Protein AF-A0A7S1PUH5-F1 (afdb_monomer_lite)

Secondary structure (DSSP, 8-state):
-HHHHHHHHH---TTS----TT--GGG-SSHHHHHHHTTSSTTSPPP--HHHHHHHHHHHHHTTSS--SSHHHHHHHHHHHHHHHHHHHHT-SEEE-TTS---HHHHHHHHHHHHHHHHTT----SEEE-TTS---HHHHHHHHHHHTTS--EEE-

Organism: Alexandrium catenella (NCBI:txid2925)

Sequence (156 aa):
CAYELRTACLVKAMFCFWSLKGYERSKHSTWAAAVQDAKHGVMRSVPITPDAFETSMREGVAAGTVTFTKAADLDFVIGQYRTAFASAFSENDAIMYQTLKWPDSRFEELAAVLRYAREKGILKCTIMHLWGNDSTDKGKTAVEEAVKGTSINLRF

Radius of gyration: 16.52 Å; chains: 1; bounding box: 37×36×47 Å

Foldseek 3Di:
DVLCQQLQQLADDLQPQFDCVPPDPVVDPDPSVSSLVSLEPPRNAHHAALVVVLVVLVVCVVVVVDDDPDPVVSVVSSVVSNVSNLCSQAVEQEGEQESNQDELVRLLNNLVSLLVCVVVVSRDHQEYEHYNYHYDVNSVVSNCVSQPPHNYDYHD

Structure (mmCIF, N/CA/C/O backbone):
data_AF-A0A7S1PUH5-F1
#
_entry.id   AF-A0A7S1PUH5-F1
#
loop_
_atom_site.group_PDB
_atom_site.id
_atom_site.type_symbol
_atom_site.label_atom_id
_atom_site.label_alt_id
_atom_site.label_comp_id
_atom_site.label_asym_id
_atom_site.label_entity_id
_atom_site.label_seq_id
_atom_site.pdbx_PDB_ins_code
_atom_site.Cartn_x
_atom_site.Cartn_y
_atom_site.Cartn_z
_atom_site.occupancy
_atom_site.B_iso_or_equiv
_atom_site.auth_seq_id
_atom_site.auth_comp_id
_atom_site.auth_asym_id
_atom_site.auth_atom_id
_atom_site.pdbx_PDB_model_num
ATOM 1 N N . CYS A 1 1 ? -13.584 10.732 1.033 1.00 74.00 1 CYS A N 1
ATOM 2 C CA . CYS A 1 1 ? -13.013 11.029 2.370 1.00 74.00 1 CYS A CA 1
ATOM 3 C C . CYS A 1 1 ? -11.681 10.283 2.553 1.00 74.00 1 CYS A C 1
ATOM 5 O O . CYS A 1 1 ? -11.313 9.497 1.683 1.00 74.00 1 CYS A O 1
ATOM 7 N N . ALA A 1 2 ? -10.936 10.529 3.641 1.00 81.69 2 ALA A N 1
ATOM 8 C CA . ALA A 1 2 ? -9.631 9.893 3.879 1.00 81.69 2 ALA A CA 1
ATOM 9 C C . ALA A 1 2 ? -9.710 8.354 3.885 1.00 81.69 2 ALA A C 1
ATOM 11 O O . ALA A 1 2 ? -8.897 7.702 3.236 1.00 81.69 2 ALA A O 1
ATOM 12 N N . TYR A 1 3 ? -10.734 7.782 4.526 1.00 85.12 3 TYR A N 1
ATOM 13 C CA . TYR A 1 3 ? -10.981 6.338 4.516 1.00 85.12 3 TYR A CA 1
ATOM 14 C C . TYR A 1 3 ? -11.139 5.781 3.094 1.00 85.12 3 TYR A C 1
ATOM 16 O O . TYR A 1 3 ? -10.419 4.861 2.720 1.00 85.12 3 TYR A O 1
ATOM 24 N N . GLU A 1 4 ? -12.016 6.365 2.272 1.00 82.31 4 GLU A N 1
ATOM 25 C CA . GLU A 1 4 ? -12.257 5.893 0.899 1.00 82.31 4 GLU A CA 1
ATOM 26 C C . GLU A 1 4 ? -10.986 5.914 0.050 1.00 82.31 4 GLU A C 1
ATOM 28 O O . GLU A 1 4 ? -10.738 4.970 -0.697 1.00 82.31 4 GLU A O 1
ATOM 33 N N . LEU A 1 5 ? -10.161 6.959 0.187 1.00 82.12 5 LEU A N 1
ATOM 34 C CA . LEU A 1 5 ? -8.883 7.052 -0.518 1.00 82.12 5 LEU A CA 1
ATOM 35 C C . LEU A 1 5 ? -7.918 5.948 -0.074 1.00 82.12 5 LEU A C 1
ATOM 37 O O . LEU A 1 5 ? -7.272 5.330 -0.916 1.00 82.12 5 LEU A O 1
ATOM 41 N N . ARG A 1 6 ? -7.834 5.662 1.231 1.00 87.56 6 ARG A N 1
ATOM 42 C CA . ARG A 1 6 ? -6.935 4.629 1.766 1.00 87.56 6 ARG A CA 1
ATOM 43 C C . ARG A 1 6 ? -7.402 3.227 1.403 1.00 87.56 6 ARG A C 1
ATOM 45 O O . ARG A 1 6 ? -6.617 2.455 0.861 1.00 87.56 6 ARG A O 1
ATOM 52 N N . THR A 1 7 ? -8.679 2.918 1.598 1.00 85.25 7 THR A N 1
ATOM 53 C CA . THR A 1 7 ? -9.261 1.624 1.213 1.00 85.25 7 THR A CA 1
ATOM 54 C C . THR A 1 7 ? -9.184 1.414 -0.298 1.00 85.25 7 THR A C 1
ATOM 56 O O . THR A 1 7 ? -8.932 0.303 -0.761 1.00 85.25 7 THR A O 1
ATOM 59 N N . ALA A 1 8 ? -9.302 2.485 -1.094 1.00 80.75 8 ALA A N 1
ATOM 60 C CA . ALA A 1 8 ? -9.127 2.405 -2.538 1.00 80.75 8 ALA A CA 1
ATOM 61 C C . ALA A 1 8 ? -7.725 1.959 -2.973 1.00 80.75 8 ALA A C 1
ATOM 63 O O . ALA A 1 8 ? -7.582 1.466 -4.092 1.00 80.75 8 ALA A O 1
ATOM 64 N N . CYS A 1 9 ? -6.713 2.117 -2.121 1.00 84.12 9 CYS A N 1
ATOM 65 C CA . CYS A 1 9 ? -5.346 1.733 -2.437 1.00 84.12 9 CYS A CA 1
ATOM 66 C C . CYS A 1 9 ? -5.065 0.243 -2.180 1.00 84.12 9 CYS A C 1
ATOM 68 O O . CYS A 1 9 ? -4.116 -0.258 -2.765 1.00 84.12 9 CYS A O 1
ATOM 70 N N . LEU A 1 10 ? -5.876 -0.469 -1.380 1.00 85.25 10 LEU A N 1
ATOM 71 C CA . LEU A 1 10 ? -5.576 -1.831 -0.899 1.00 85.25 10 LEU A CA 1
ATOM 72 C C . LEU A 1 10 ? -5.608 -2.920 -1.981 1.00 85.25 10 LEU A C 1
ATOM 74 O O . LEU A 1 10 ? -4.662 -3.689 -2.098 1.00 85.25 10 LEU A O 1
ATOM 78 N N . VAL A 1 11 ? -6.677 -2.998 -2.777 1.00 65.81 11 VAL A N 1
ATOM 79 C CA . VAL A 1 11 ? -6.793 -3.948 -3.900 1.00 65.81 11 VAL A CA 1
ATOM 80 C C . VAL A 1 11 ? -7.674 -3.337 -4.962 1.00 65.81 11 VAL A C 1
ATOM 82 O O . VAL A 1 11 ? -8.853 -3.091 -4.713 1.00 65.81 11 VAL A O 1
ATOM 85 N N . LYS A 1 12 ? -7.128 -3.120 -6.162 1.00 66.69 12 LYS A N 1
ATOM 86 C CA . LYS A 1 12 ? -7.920 -2.714 -7.326 1.00 66.69 12 LYS A CA 1
ATOM 87 C C . LYS A 1 12 ? -7.351 -3.297 -8.606 1.00 66.69 12 LYS A C 1
ATOM 89 O O . LYS A 1 12 ? -6.226 -2.979 -8.990 1.00 66.69 12 LYS A O 1
ATOM 94 N N . ALA A 1 13 ? -8.180 -4.094 -9.278 1.00 63.34 13 ALA A N 1
ATOM 95 C CA . ALA A 1 13 ? -8.010 -4.467 -10.673 1.00 63.34 13 ALA A CA 1
ATOM 96 C C . ALA A 1 13 ? -7.823 -3.221 -11.558 1.00 63.34 13 ALA A C 1
ATOM 98 O O . ALA A 1 13 ? -8.154 -2.096 -11.170 1.00 63.34 13 ALA A O 1
ATOM 99 N N . MET A 1 14 ? -7.332 -3.430 -12.780 1.00 57.91 14 MET A N 1
ATOM 100 C CA . MET A 1 14 ? -6.951 -2.368 -13.719 1.00 57.91 14 MET A CA 1
ATOM 101 C C . MET A 1 14 ? -8.059 -1.350 -14.070 1.00 57.91 14 MET A C 1
ATOM 103 O O . MET A 1 14 ? -7.753 -0.346 -14.705 1.00 57.91 14 MET A O 1
ATOM 107 N N . PHE A 1 15 ? -9.316 -1.569 -13.670 1.00 60.62 15 PHE A N 1
ATOM 108 C CA . PHE A 1 15 ? -10.465 -0.705 -13.965 1.00 60.62 15 PHE A CA 1
ATOM 109 C C . PHE A 1 15 ? -11.146 -0.127 -12.719 1.00 60.62 15 PHE A C 1
ATOM 111 O O . PHE A 1 15 ? -12.298 0.288 -12.802 1.00 60.62 15 PHE A O 1
ATOM 118 N N . CYS A 1 16 ? -10.486 -0.081 -11.560 1.00 58.22 16 CYS A N 1
ATOM 119 C CA . CYS A 1 16 ? -11.121 0.408 -1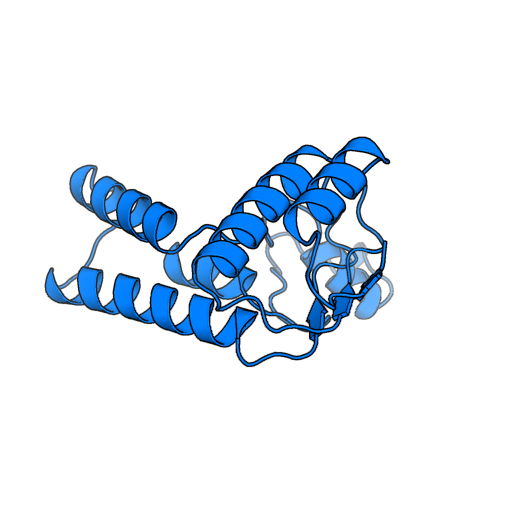0.334 1.00 58.22 16 CYS A CA 1
ATOM 120 C C . CYS A 1 16 ? -10.455 1.690 -9.804 1.00 58.22 16 CYS A C 1
ATOM 122 O O . CYS A 1 16 ? -9.237 1.754 -9.672 1.00 58.22 16 CYS A O 1
ATOM 124 N N . PHE A 1 17 ? -11.299 2.668 -9.437 1.00 60.41 17 PHE A N 1
ATOM 125 C CA . PHE A 1 17 ? -10.975 4.005 -8.900 1.00 60.41 17 PHE A CA 1
ATOM 126 C C . PHE A 1 17 ? -10.156 4.903 -9.817 1.00 60.41 17 PHE A C 1
ATOM 128 O O . PHE A 1 17 ? -8.931 4.857 -9.856 1.00 60.41 17 PHE A O 1
ATOM 135 N N . TRP A 1 18 ? -10.878 5.720 -10.566 1.00 64.19 18 TRP A N 1
ATOM 136 C CA . TRP A 1 18 ? -10.329 6.688 -11.492 1.00 64.19 18 TRP A CA 1
ATOM 137 C C . TRP A 1 18 ? -10.991 7.991 -11.103 1.00 64.19 18 TRP A C 1
ATOM 139 O O . TRP A 1 18 ? -12.211 8.061 -10.923 1.00 64.19 18 TRP A O 1
ATOM 149 N N . SER A 1 19 ? -10.172 9.005 -10.870 1.00 65.62 19 SER A N 1
ATOM 150 C CA . SER A 1 19 ? -10.715 10.319 -10.602 1.00 65.62 19 SER A CA 1
ATOM 151 C C . SER A 1 19 ? -10.965 11.006 -11.925 1.00 65.62 19 SER A C 1
ATOM 153 O O . SER A 1 19 ? -10.043 11.202 -12.705 1.00 65.62 19 SER A O 1
ATOM 155 N N . LEU A 1 20 ? -12.204 11.428 -12.154 1.00 69.06 20 LEU A N 1
ATOM 156 C CA . LEU A 1 20 ? -12.506 12.346 -13.250 1.00 69.06 20 LEU A CA 1
ATOM 157 C C . LEU A 1 20 ? -12.117 13.793 -12.905 1.00 69.06 20 LEU A C 1
ATOM 159 O O . LEU A 1 20 ? -12.386 14.710 -13.677 1.00 69.06 20 LEU A O 1
ATOM 163 N N . LYS A 1 21 ? -11.503 14.032 -11.737 1.00 68.25 21 LYS A N 1
ATOM 164 C CA . LYS A 1 21 ? -11.022 15.357 -11.356 1.00 68.25 21 LYS A CA 1
ATOM 165 C C . LYS A 1 21 ? -9.886 15.754 -12.299 1.00 68.25 21 LYS A C 1
ATOM 167 O O . LYS A 1 21 ? -8.819 15.157 -12.260 1.00 68.25 21 LYS A O 1
ATOM 172 N N . GLY A 1 22 ? -10.132 16.770 -13.123 1.00 63.91 22 GLY A N 1
ATOM 173 C CA . GLY A 1 22 ? -9.196 17.201 -14.166 1.00 63.91 22 GLY A CA 1
ATOM 174 C C . GLY A 1 22 ? -9.304 16.415 -15.477 1.00 63.91 22 GLY A C 1
ATOM 175 O O . GLY A 1 22 ? -8.479 16.623 -16.360 1.00 63.91 22 GLY A O 1
ATOM 176 N N . TYR A 1 23 ? -10.309 15.541 -15.628 1.00 73.81 23 TYR A N 1
ATOM 177 C CA . TYR A 1 23 ? -10.565 14.863 -16.897 1.00 73.81 23 TYR A CA 1
ATOM 178 C C . TYR A 1 23 ? -11.027 15.862 -17.961 1.00 73.81 23 TYR A C 1
ATOM 180 O O . TYR A 1 23 ? -12.037 16.548 -17.797 1.00 73.81 23 TYR A O 1
ATOM 188 N N . GLU A 1 24 ? -10.322 15.881 -19.090 1.00 77.88 24 GLU A N 1
ATOM 189 C CA . GLU A 1 24 ? -10.678 16.665 -20.267 1.00 77.88 24 GLU A CA 1
ATOM 190 C C . GLU A 1 24 ? -10.844 15.729 -21.462 1.00 77.88 24 GLU A C 1
ATOM 192 O O . GLU A 1 24 ? -9.885 15.127 -21.943 1.00 77.88 24 GLU A O 1
ATOM 197 N N . ARG A 1 25 ? -12.070 15.626 -21.987 1.00 77.88 25 ARG A N 1
ATOM 198 C CA . ARG A 1 25 ? -12.372 14.753 -23.134 1.00 77.88 25 ARG A CA 1
ATOM 199 C C . ARG A 1 25 ? -11.480 15.042 -24.346 1.00 77.88 25 ARG A C 1
ATOM 201 O O . ARG A 1 25 ? -11.128 14.120 -25.068 1.00 77.88 25 ARG A O 1
ATOM 208 N N . SER A 1 26 ? -11.110 16.303 -24.565 1.00 84.88 26 SER A N 1
ATOM 209 C CA . SER A 1 26 ? -10.240 16.727 -25.669 1.00 84.88 26 SER A CA 1
ATOM 210 C C . SER A 1 26 ? -8.815 16.171 -25.582 1.00 84.88 26 SER A C 1
ATOM 212 O O . SER A 1 26 ? -8.150 16.096 -26.612 1.00 84.88 26 SER A O 1
ATOM 214 N N . LYS A 1 27 ? -8.347 15.752 -24.396 1.00 81.94 27 LYS A N 1
ATOM 215 C CA . LYS A 1 27 ? -7.008 15.174 -24.195 1.00 81.94 27 LYS A CA 1
ATOM 216 C C . LYS A 1 27 ? -6.920 13.690 -24.558 1.00 81.94 27 LYS A C 1
ATOM 218 O O . LYS A 1 27 ? -5.816 13.159 -24.665 1.00 81.94 27 LYS A O 1
ATOM 223 N N . HIS A 1 28 ? -8.050 13.008 -24.761 1.00 83.06 28 HIS A N 1
ATOM 224 C CA . HIS A 1 28 ? -8.065 11.558 -24.948 1.00 83.06 28 HIS A CA 1
ATOM 225 C C . HIS A 1 28 ? -8.922 11.147 -26.146 1.00 83.06 28 HIS A C 1
ATOM 227 O O . HIS A 1 28 ? -10.128 11.374 -26.188 1.00 83.06 28 HIS A O 1
ATOM 233 N N . SER A 1 29 ? -8.303 10.461 -27.108 1.00 83.19 29 SER A N 1
ATOM 234 C CA . SER A 1 29 ? -8.989 9.882 -28.270 1.00 83.19 29 SER A CA 1
ATOM 235 C C . SER A 1 29 ? -9.711 8.568 -27.955 1.00 83.19 29 SER A C 1
ATOM 237 O O . SER A 1 29 ? -10.527 8.106 -28.749 1.00 83.19 29 SER A O 1
ATOM 239 N N . THR A 1 30 ? -9.432 7.957 -26.798 1.00 83.31 30 THR A N 1
ATOM 240 C CA . THR A 1 30 ? -10.058 6.706 -26.357 1.00 83.31 30 THR A CA 1
ATOM 241 C C . THR A 1 30 ? -10.358 6.719 -24.863 1.00 83.31 30 THR A C 1
ATOM 243 O O . THR A 1 30 ? -9.668 7.358 -24.067 1.00 83.31 30 THR A O 1
ATOM 246 N N . TRP A 1 31 ? -11.361 5.933 -24.468 1.00 76.94 31 TRP A N 1
ATOM 247 C CA . TRP A 1 31 ? -11.681 5.695 -23.061 1.00 76.94 31 TRP A CA 1
ATOM 248 C C . TRP A 1 31 ? -10.529 5.033 -22.301 1.00 76.94 31 TRP A C 1
ATOM 250 O O . TRP A 1 31 ? -10.269 5.380 -21.156 1.00 76.94 31 TRP A O 1
ATOM 260 N N . ALA A 1 32 ? -9.785 4.131 -22.946 1.00 77.69 32 ALA A N 1
ATOM 261 C CA . ALA A 1 32 ? -8.626 3.487 -22.335 1.00 77.69 32 ALA A CA 1
ATOM 262 C C . ALA A 1 32 ? -7.536 4.503 -21.953 1.00 77.69 32 ALA A C 1
ATOM 264 O O . ALA A 1 32 ? -6.995 4.423 -20.854 1.00 77.69 32 ALA A O 1
ATOM 265 N N . ALA A 1 33 ? -7.253 5.486 -22.815 1.00 78.00 33 ALA A N 1
ATOM 266 C CA . ALA A 1 33 ? -6.302 6.553 -22.506 1.00 78.00 33 ALA A CA 1
ATOM 267 C C . ALA A 1 33 ? -6.784 7.432 -21.338 1.00 78.00 33 ALA A C 1
ATOM 269 O O . ALA A 1 33 ? -6.000 7.733 -20.442 1.00 78.00 33 ALA A O 1
ATOM 270 N N . ALA A 1 34 ? -8.080 7.760 -21.301 1.00 77.69 34 ALA A N 1
ATOM 271 C CA . ALA A 1 34 ? -8.695 8.497 -20.195 1.00 77.69 34 ALA A CA 1
ATOM 272 C C . ALA A 1 34 ? -8.594 7.747 -18.856 1.00 77.69 34 ALA A C 1
ATOM 274 O O . ALA A 1 34 ? -8.249 8.330 -17.832 1.00 77.69 34 ALA A O 1
ATOM 275 N N . VAL A 1 35 ? -8.857 6.436 -18.869 1.00 75.94 35 VAL A N 1
ATOM 276 C CA . VAL A 1 35 ? -8.728 5.555 -17.698 1.00 75.94 35 VAL A CA 1
ATOM 277 C C . VAL A 1 35 ? -7.289 5.521 -17.191 1.00 75.94 35 VAL A C 1
ATOM 279 O O . VAL A 1 35 ? -7.080 5.478 -15.983 1.00 75.94 35 VAL A O 1
ATOM 282 N N . GLN A 1 36 ? -6.301 5.482 -18.088 1.00 74.06 36 GLN A N 1
ATOM 283 C CA . GLN A 1 36 ? -4.892 5.466 -17.692 1.00 74.06 36 GLN A CA 1
ATOM 284 C C . GLN A 1 36 ? -4.473 6.797 -17.073 1.00 74.06 36 GLN A C 1
ATOM 286 O O . GLN A 1 36 ? -3.879 6.803 -16.000 1.00 74.06 36 GLN A O 1
ATOM 291 N N . ASP A 1 37 ? -4.863 7.916 -17.678 1.00 75.06 37 ASP A N 1
ATOM 292 C CA . ASP A 1 37 ? -4.516 9.230 -17.142 1.00 75.06 37 ASP A CA 1
ATOM 293 C C . ASP A 1 37 ? -5.176 9.501 -15.783 1.00 75.06 37 ASP A C 1
ATOM 295 O O . ASP A 1 37 ? -4.526 9.955 -14.845 1.00 75.06 37 ASP A O 1
ATOM 299 N N . ALA A 1 38 ? -6.428 9.067 -15.611 1.00 72.00 38 ALA A N 1
ATOM 300 C CA . ALA A 1 38 ? -7.156 9.149 -14.343 1.00 72.00 38 ALA A CA 1
ATOM 301 C C . ALA A 1 38 ? -6.564 8.287 -13.201 1.00 72.00 38 ALA A C 1
ATOM 303 O O . ALA A 1 38 ? -7.060 8.355 -12.067 1.00 72.00 38 ALA A O 1
ATOM 304 N N . LYS A 1 39 ? -5.536 7.468 -13.483 1.00 68.44 39 LYS A N 1
ATOM 305 C CA . LYS A 1 39 ? -4.755 6.705 -12.491 1.00 68.44 39 LYS A CA 1
ATOM 306 C C . LYS A 1 39 ? -3.415 7.349 -12.158 1.00 68.44 39 LYS A C 1
ATOM 308 O O . LYS A 1 39 ? -2.852 7.019 -11.114 1.00 68.44 39 LYS A O 1
ATOM 313 N N . HIS A 1 40 ? -2.881 8.194 -13.037 1.00 66.12 40 HIS A N 1
ATOM 314 C CA . HIS A 1 40 ? -1.555 8.768 -12.862 1.00 66.12 40 HIS A CA 1
ATOM 315 C C . HIS A 1 40 ? -1.545 9.781 -11.699 1.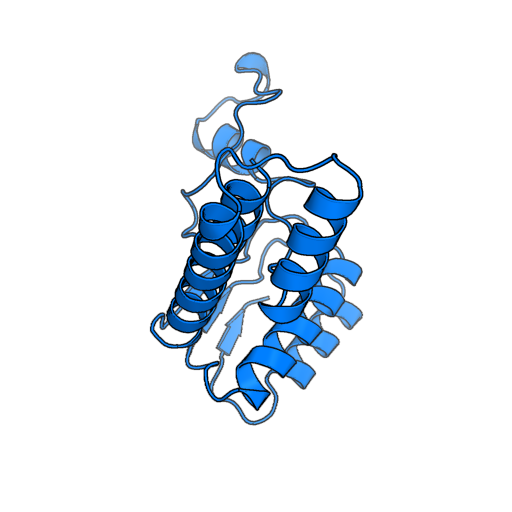00 66.12 40 HIS A C 1
ATOM 317 O O . HIS A 1 40 ? -2.468 10.5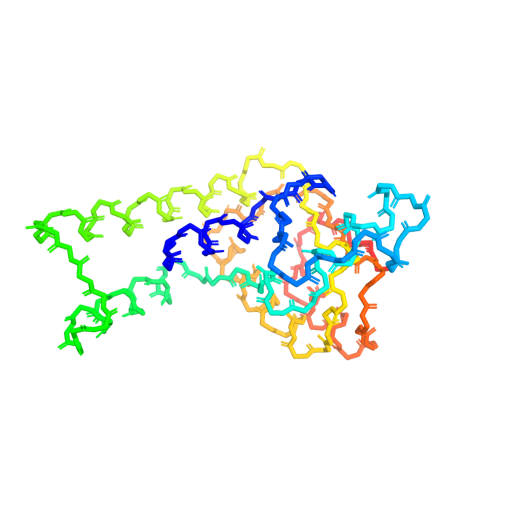77 -11.524 1.00 66.12 40 HIS A O 1
ATOM 323 N N . GLY A 1 41 ? -0.482 9.758 -10.887 1.00 55.44 41 GLY A N 1
ATOM 324 C CA . GLY A 1 41 ? -0.252 10.724 -9.807 1.00 55.44 41 GLY A CA 1
ATOM 325 C C . GLY A 1 41 ? -0.776 10.315 -8.422 1.00 55.44 41 GLY A C 1
ATOM 326 O O . GLY A 1 41 ? -0.936 9.141 -8.103 1.00 55.44 41 GLY A O 1
ATOM 327 N N . VAL A 1 42 ? -1.015 11.319 -7.566 1.00 52.97 42 VAL A N 1
ATOM 328 C CA . VAL A 1 42 ? -1.299 11.226 -6.110 1.00 52.97 42 VAL A CA 1
ATOM 329 C C . VAL A 1 42 ? -2.505 10.325 -5.749 1.00 52.97 42 VAL A C 1
ATOM 331 O O . VAL A 1 42 ? -2.705 9.977 -4.584 1.00 52.97 42 VAL A O 1
ATOM 334 N N . MET A 1 43 ? -3.312 9.919 -6.732 1.00 62.59 43 MET A N 1
ATOM 335 C CA . MET A 1 43 ? -4.651 9.361 -6.519 1.00 62.59 43 MET A CA 1
ATOM 336 C C . MET A 1 43 ? -4.675 7.881 -6.118 1.00 62.59 43 MET A C 1
ATOM 338 O O . MET A 1 43 ? -5.541 7.495 -5.334 1.00 62.59 43 MET A O 1
ATOM 342 N N . ARG A 1 44 ? -3.723 7.060 -6.584 1.00 76.94 44 ARG A N 1
ATOM 343 C CA . ARG A 1 44 ? -3.460 5.734 -5.997 1.00 76.94 44 ARG A CA 1
ATOM 344 C C . ARG A 1 44 ? -2.107 5.780 -5.311 1.00 76.94 44 ARG A C 1
ATOM 346 O O . ARG A 1 44 ? -1.084 5.455 -5.902 1.00 76.94 44 ARG A O 1
ATOM 353 N N . SER A 1 45 ? -2.124 6.237 -4.065 1.00 84.38 45 SER A N 1
ATOM 354 C CA . SER A 1 45 ? -0.960 6.140 -3.191 1.00 84.38 45 SER A CA 1
ATOM 355 C C . SER A 1 45 ? -0.691 4.678 -2.835 1.00 84.38 45 SER A C 1
ATOM 357 O O . SER A 1 45 ? -1.549 3.807 -2.993 1.00 84.38 45 SER A O 1
ATOM 359 N N . VAL A 1 46 ? 0.502 4.411 -2.324 1.00 91.06 46 VAL A N 1
ATOM 360 C CA . VAL A 1 46 ? 0.800 3.125 -1.695 1.00 91.06 46 VAL A CA 1
ATOM 361 C C . VAL A 1 46 ? -0.163 2.939 -0.511 1.00 91.06 46 VAL A C 1
ATOM 363 O O . VAL A 1 46 ? -0.490 3.926 0.169 1.00 91.06 46 VAL A O 1
ATOM 366 N N . PRO A 1 47 ? -0.669 1.717 -0.257 1.00 92.56 47 PRO A N 1
ATOM 367 C CA . PRO A 1 47 ? -1.370 1.435 0.987 1.00 92.56 47 PRO A CA 1
ATOM 368 C C . PRO A 1 47 ? -0.552 1.859 2.203 1.00 92.56 47 PRO A C 1
ATOM 370 O O . PRO A 1 47 ? 0.668 1.937 2.157 1.00 92.56 47 PRO A O 1
ATOM 373 N N . ILE A 1 48 ? -1.215 2.074 3.328 1.00 95.38 48 ILE A N 1
ATOM 374 C CA . ILE A 1 48 ? -0.516 2.225 4.607 1.00 95.38 48 ILE A CA 1
ATOM 375 C C . ILE A 1 48 ? -0.883 1.064 5.520 1.00 95.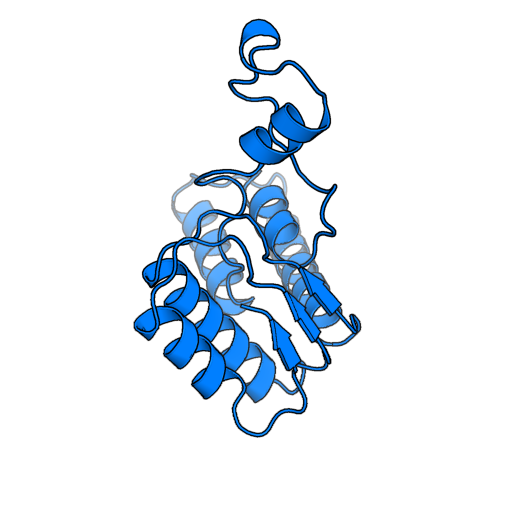38 48 ILE A C 1
ATOM 377 O O . ILE A 1 48 ? -1.928 0.433 5.342 1.00 95.38 48 ILE A O 1
ATOM 381 N N . THR A 1 49 ? -0.029 0.751 6.488 1.00 97.00 49 THR A N 1
ATOM 382 C CA . THR A 1 49 ? -0.343 -0.305 7.453 1.00 97.00 49 THR A CA 1
ATOM 383 C C . THR A 1 49 ? -1.586 0.078 8.269 1.00 97.00 49 THR A C 1
ATOM 385 O O . THR A 1 49 ? -1.873 1.269 8.430 1.00 97.00 49 THR A O 1
ATOM 388 N N . PRO A 1 50 ? -2.341 -0.898 8.805 1.00 97.75 50 PRO A N 1
ATOM 389 C CA . PRO A 1 50 ? -3.460 -0.617 9.700 1.00 97.75 50 PRO A CA 1
ATOM 390 C C . PRO A 1 50 ? -3.086 0.290 10.875 1.00 97.75 50 PRO A C 1
ATOM 392 O O . PRO A 1 50 ? -3.865 1.165 11.233 1.00 97.75 50 PRO A O 1
ATOM 395 N N . ASP A 1 51 ? -1.878 0.131 11.417 1.00 97.75 51 ASP A N 1
ATOM 396 C CA . ASP A 1 51 ? -1.412 0.917 12.561 1.00 97.75 51 ASP A CA 1
ATOM 397 C C . ASP A 1 51 ? -1.105 2.369 12.147 1.00 97.75 51 ASP A C 1
ATOM 399 O O . ASP A 1 51 ? -1.495 3.305 12.838 1.00 97.75 51 ASP A O 1
ATOM 403 N N . ALA A 1 52 ? -0.515 2.584 10.964 1.00 96.88 52 ALA A N 1
ATOM 404 C CA . ALA A 1 52 ? -0.327 3.929 10.415 1.00 96.88 52 ALA A CA 1
ATOM 405 C C . ALA A 1 52 ? -1.662 4.614 10.064 1.00 96.88 52 ALA A C 1
ATOM 407 O O . ALA A 1 52 ? -1.809 5.824 10.249 1.00 96.88 52 ALA A O 1
ATOM 408 N N . PHE A 1 53 ? -2.644 3.855 9.563 1.00 96.69 53 PHE A N 1
ATOM 409 C CA . PHE A 1 53 ? -3.990 4.374 9.307 1.00 96.69 53 PHE A CA 1
ATOM 410 C C . PHE A 1 53 ? -4.686 4.783 10.604 1.00 96.69 53 PHE A C 1
ATOM 412 O O . PHE A 1 53 ? -5.235 5.879 10.679 1.00 96.69 53 PHE A O 1
ATOM 419 N N . GLU A 1 54 ? -4.625 3.934 11.628 1.00 97.44 54 GLU A N 1
ATOM 420 C CA . GLU A 1 54 ? -5.169 4.225 12.951 1.00 97.44 54 GLU A CA 1
ATOM 421 C C . GLU A 1 54 ? -4.570 5.503 13.543 1.00 97.44 54 GLU A C 1
ATOM 423 O O . GLU A 1 54 ? -5.327 6.410 13.898 1.00 97.44 54 GLU A O 1
ATOM 428 N N . THR A 1 55 ? -3.239 5.620 13.568 1.00 97.50 55 THR A N 1
ATOM 429 C CA . THR A 1 55 ? -2.552 6.833 14.036 1.00 97.50 55 THR A CA 1
ATOM 430 C C . THR A 1 55 ? -3.027 8.065 13.270 1.00 97.50 55 THR A C 1
ATOM 432 O O . THR A 1 55 ? -3.500 9.021 13.882 1.00 97.50 55 THR A O 1
ATOM 435 N N . SER A 1 56 ? -3.017 8.014 11.932 1.00 95.88 56 SER A N 1
ATOM 436 C CA . SER A 1 56 ? -3.436 9.141 11.089 1.00 95.88 56 SER A CA 1
ATOM 437 C C . SER A 1 56 ? -4.887 9.566 11.337 1.00 95.88 56 SER A C 1
ATOM 439 O O . SER A 1 56 ? -5.186 10.761 11.324 1.00 95.88 56 SER A O 1
ATOM 441 N N . MET A 1 57 ? -5.797 8.616 11.564 1.00 95.38 57 MET A N 1
ATOM 442 C CA . MET A 1 57 ? -7.206 8.916 11.824 1.00 95.38 57 MET A CA 1
ATOM 443 C C . MET A 1 57 ? -7.414 9.530 13.212 1.00 95.38 57 MET A C 1
ATOM 445 O O . MET A 1 57 ? -8.160 10.503 13.339 1.00 95.38 57 MET A O 1
ATOM 449 N N . ARG A 1 58 ? -6.740 9.003 14.243 1.00 95.69 58 ARG A N 1
ATOM 450 C CA . ARG A 1 58 ? -6.831 9.530 15.615 1.00 95.69 58 ARG A CA 1
ATOM 451 C C . ARG A 1 58 ? -6.217 10.927 15.724 1.00 95.69 58 ARG A C 1
ATOM 453 O O . ARG A 1 58 ? -6.844 11.816 16.296 1.00 95.69 58 ARG A O 1
ATOM 460 N N . GLU A 1 59 ? -5.052 11.147 15.117 1.00 96.19 59 GLU A N 1
ATOM 461 C CA . GLU A 1 59 ? -4.421 12.470 15.034 1.00 96.19 59 GLU A CA 1
ATOM 462 C C . GLU A 1 59 ? -5.288 13.461 14.252 1.00 96.19 59 GLU A C 1
ATOM 464 O O . GLU A 1 59 ? -5.459 14.602 14.676 1.00 96.19 59 GLU A O 1
ATOM 469 N N . GLY A 1 60 ? -5.899 13.020 13.147 1.00 94.81 60 GLY A N 1
ATOM 470 C CA . GLY A 1 60 ? -6.804 13.851 12.358 1.00 94.81 60 GLY A CA 1
ATOM 471 C C . GLY A 1 60 ? -8.019 14.333 13.153 1.00 94.81 60 GLY A C 1
ATOM 472 O O . GLY A 1 60 ? -8.397 15.501 13.044 1.00 94.81 60 GLY A O 1
ATOM 473 N N . VAL A 1 61 ? -8.597 13.463 13.989 1.00 94.88 61 VAL A N 1
ATOM 474 C CA . VAL A 1 61 ? -9.693 13.823 14.904 1.00 94.88 61 VAL A CA 1
ATOM 475 C C . VAL A 1 61 ? -9.213 14.777 15.996 1.00 94.88 61 VAL A C 1
ATOM 477 O O . VAL A 1 61 ? -9.862 15.794 16.231 1.00 94.88 61 VAL A O 1
ATOM 480 N N . ALA A 1 62 ? -8.062 14.505 16.618 1.00 94.56 62 ALA A N 1
ATOM 481 C CA . ALA A 1 62 ? -7.488 15.378 17.644 1.00 94.56 62 ALA A CA 1
ATOM 482 C C . ALA A 1 62 ? -7.164 16.786 17.107 1.00 94.56 62 ALA A C 1
ATOM 484 O O . ALA A 1 62 ? -7.378 17.778 17.798 1.00 94.56 62 ALA A O 1
ATOM 485 N N . ALA A 1 63 ? -6.704 16.877 15.857 1.00 95.62 63 ALA A N 1
ATOM 486 C CA . ALA A 1 63 ? -6.419 18.133 15.167 1.00 95.62 63 ALA A CA 1
ATOM 487 C C . ALA A 1 63 ? -7.666 18.805 14.555 1.00 95.62 63 ALA A C 1
ATOM 489 O O . ALA A 1 63 ? -7.551 19.874 13.959 1.00 95.62 63 ALA A O 1
ATOM 490 N N . GLY A 1 64 ? -8.845 18.176 14.632 1.00 93.75 64 GLY A N 1
ATOM 491 C CA . GLY A 1 64 ? -10.083 18.682 14.028 1.00 93.75 64 GLY A CA 1
ATOM 492 C C . GLY A 1 64 ? -10.112 18.659 12.492 1.00 93.75 64 GLY A C 1
ATOM 493 O O . GLY A 1 64 ? -11.001 19.255 11.890 1.00 93.75 64 GLY A O 1
ATOM 494 N N . THR A 1 65 ? -9.166 17.974 11.840 1.00 93.69 65 THR A N 1
ATOM 495 C CA . THR A 1 65 ? -9.100 17.840 10.367 1.00 93.69 65 THR A CA 1
ATOM 496 C C . THR A 1 65 ? -9.925 16.666 9.836 1.00 93.69 65 THR A C 1
ATOM 498 O O . THR A 1 65 ? -10.244 16.609 8.648 1.00 93.69 65 THR A O 1
ATOM 501 N N . VAL A 1 66 ? -10.302 15.740 10.720 1.00 92.00 66 VAL A N 1
ATOM 502 C CA . VAL A 1 66 ? -11.241 14.649 10.461 1.00 92.00 66 VAL A CA 1
ATOM 503 C C . VAL A 1 66 ? -12.380 14.761 11.465 1.00 92.00 66 VAL A C 1
ATOM 505 O O . VAL A 1 66 ? -12.150 14.837 12.668 1.00 92.00 66 VAL A O 1
ATOM 508 N N . THR A 1 67 ? -13.619 14.752 10.982 1.00 90.69 67 THR A N 1
ATOM 509 C CA . THR A 1 67 ? -14.806 14.852 11.835 1.00 90.69 67 THR A CA 1
ATOM 510 C C . THR A 1 67 ? -15.638 13.586 11.719 1.00 90.69 67 THR A C 1
ATOM 512 O O . THR A 1 67 ? -15.909 13.113 10.616 1.00 90.69 67 THR A O 1
ATOM 515 N N . PHE A 1 68 ? -16.075 13.072 12.863 1.00 90.06 68 PHE A N 1
ATOM 516 C CA . PHE A 1 68 ? -17.065 12.007 12.962 1.00 90.06 68 PHE A CA 1
ATOM 517 C C . PHE A 1 68 ? -18.277 12.516 13.729 1.00 90.06 68 PHE A C 1
ATOM 519 O O . PHE A 1 68 ? -18.136 13.286 14.678 1.00 90.06 68 PHE A O 1
ATOM 526 N N . THR A 1 69 ? -19.469 12.076 13.331 1.00 87.69 69 THR A N 1
ATOM 527 C CA . THR A 1 69 ? -20.708 12.425 14.036 1.00 87.69 69 THR A CA 1
ATOM 528 C C . THR A 1 69 ? -20.782 11.734 15.398 1.00 87.69 69 THR A C 1
ATOM 530 O O . THR A 1 69 ? -21.309 12.313 16.346 1.00 87.69 69 THR A O 1
ATOM 533 N N . LYS A 1 70 ? -20.231 10.518 15.522 1.00 89.00 70 LYS A N 1
ATOM 534 C CA . LYS A 1 70 ? -20.098 9.797 16.793 1.00 89.00 70 LYS A CA 1
ATOM 535 C C . LYS A 1 70 ? -18.674 9.275 16.952 1.00 89.00 70 LYS A C 1
ATOM 537 O O . LYS A 1 70 ? -18.093 8.759 16.005 1.00 89.00 70 LYS A O 1
ATOM 542 N N . ALA A 1 71 ? -18.134 9.328 18.170 1.00 84.62 71 ALA A N 1
ATOM 543 C CA . ALA A 1 71 ? -16.794 8.804 18.452 1.00 84.62 71 ALA A CA 1
ATOM 544 C C . ALA A 1 71 ? -16.654 7.310 18.093 1.00 84.62 71 ALA A C 1
ATOM 546 O O . ALA A 1 71 ? -15.625 6.905 17.565 1.00 84.62 71 ALA A O 1
ATOM 547 N N . ALA A 1 72 ? -17.710 6.511 18.291 1.00 87.69 72 ALA A N 1
ATOM 548 C CA . ALA A 1 72 ? -17.733 5.093 17.923 1.00 87.69 72 ALA A CA 1
ATOM 549 C C . ALA A 1 72 ? -17.542 4.837 16.411 1.00 87.69 72 ALA A C 1
ATOM 551 O O . ALA A 1 72 ? -17.067 3.768 16.026 1.00 87.69 72 ALA A O 1
ATOM 552 N N . ASP A 1 73 ? -17.866 5.810 15.551 1.00 93.19 73 ASP A N 1
ATOM 553 C CA . ASP A 1 73 ? -17.690 5.674 14.102 1.00 93.19 73 ASP A CA 1
ATOM 554 C C . ASP A 1 73 ? -16.199 5.644 13.716 1.00 93.19 73 ASP A C 1
ATOM 556 O O . ASP A 1 73 ? -15.830 5.002 12.732 1.00 93.19 73 ASP A O 1
ATOM 560 N N . LEU A 1 74 ? -15.327 6.293 14.504 1.00 94.19 74 LEU A N 1
ATOM 561 C CA . LEU A 1 74 ? -13.877 6.283 14.290 1.00 94.19 74 LEU A CA 1
ATOM 562 C C . LEU A 1 74 ? -13.312 4.867 14.435 1.00 94.19 74 LEU A C 1
ATOM 564 O O . LEU A 1 74 ? -12.631 4.380 13.530 1.00 94.19 74 LEU A O 1
ATOM 568 N N . ASP A 1 75 ? -13.613 4.202 15.552 1.00 94.75 75 ASP A N 1
ATOM 569 C CA . ASP A 1 75 ? -13.118 2.848 15.816 1.00 94.75 75 ASP A CA 1
ATOM 570 C C . ASP A 1 75 ? -13.704 1.845 14.814 1.00 94.75 75 ASP A C 1
ATOM 572 O O . ASP A 1 75 ? -12.991 0.958 14.338 1.00 94.75 75 ASP A O 1
ATOM 576 N N . PHE A 1 76 ? -14.967 2.030 14.407 1.00 95.25 76 PHE A N 1
ATOM 577 C CA . PHE A 1 76 ? -15.565 1.245 13.329 1.00 95.25 76 PHE A CA 1
ATOM 578 C C . PHE A 1 76 ? -14.797 1.409 12.009 1.00 95.25 76 PHE A C 1
ATOM 580 O O . PHE A 1 76 ? -14.426 0.413 11.391 1.00 95.25 76 PHE A O 1
ATOM 587 N N . VAL A 1 77 ? -14.497 2.642 11.586 1.00 94.69 77 VAL A N 1
ATOM 588 C CA . VAL A 1 77 ? -13.748 2.914 10.344 1.00 94.69 77 VAL A CA 1
ATOM 589 C C . VAL A 1 77 ? -12.326 2.348 10.389 1.00 94.69 77 VAL A C 1
ATOM 591 O O . VAL A 1 77 ? -11.860 1.775 9.399 1.00 94.69 77 VAL A O 1
ATOM 594 N N . ILE A 1 78 ? -11.643 2.457 11.531 1.00 96.19 78 ILE A N 1
ATOM 595 C CA . ILE A 1 78 ? -10.325 1.841 11.744 1.00 96.19 78 ILE A CA 1
ATOM 596 C C . ILE A 1 78 ? -10.422 0.314 11.619 1.00 96.19 78 ILE A C 1
ATOM 598 O O . ILE A 1 78 ? -9.632 -0.297 10.892 1.00 96.19 78 ILE A O 1
ATOM 602 N N . GLY A 1 79 ? -11.422 -0.303 12.256 1.00 96.81 79 GLY A N 1
ATOM 603 C CA . GLY A 1 79 ? -11.675 -1.742 12.170 1.00 96.81 79 GLY A CA 1
ATOM 604 C C . GLY A 1 79 ? -11.982 -2.216 10.746 1.00 96.81 79 GLY A C 1
ATOM 605 O O . GLY A 1 79 ? -11.448 -3.238 10.303 1.00 96.81 79 GLY A O 1
ATOM 606 N N . GLN A 1 80 ? -12.768 -1.443 9.992 1.00 96.25 80 GLN A N 1
ATOM 607 C CA . GLN A 1 80 ? -13.069 -1.722 8.586 1.00 96.25 80 GLN A CA 1
ATOM 608 C C . GLN A 1 80 ? -11.809 -1.681 7.717 1.00 96.25 80 GLN A C 1
ATOM 610 O O . GLN A 1 80 ? -11.588 -2.588 6.916 1.00 96.25 80 GLN A O 1
ATOM 615 N N . TYR A 1 81 ? -10.949 -0.672 7.889 1.00 96.19 81 TYR A N 1
ATOM 616 C CA . TYR A 1 81 ? -9.691 -0.603 7.142 1.00 96.19 81 TYR A CA 1
ATOM 617 C C . TYR A 1 81 ? -8.765 -1.778 7.473 1.00 96.19 81 TYR A 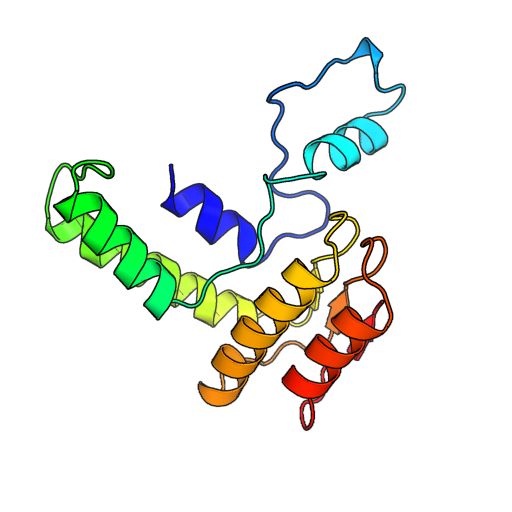C 1
ATOM 619 O O . TYR A 1 81 ? -8.205 -2.391 6.568 1.00 96.19 81 TYR A O 1
ATOM 627 N N . ARG A 1 82 ? -8.633 -2.131 8.759 1.00 97.50 82 ARG A N 1
ATOM 628 C CA . ARG A 1 82 ? -7.811 -3.268 9.205 1.00 97.50 82 ARG A CA 1
ATOM 629 C C . ARG A 1 82 ? -8.301 -4.586 8.598 1.00 97.50 82 ARG A C 1
ATOM 631 O O . ARG A 1 82 ? -7.487 -5.364 8.105 1.00 97.50 82 ARG A O 1
ATOM 638 N N . THR A 1 83 ? -9.617 -4.795 8.579 1.00 96.38 83 THR A N 1
ATOM 639 C CA . THR A 1 83 ? -10.251 -5.973 7.963 1.00 96.38 83 THR A CA 1
ATOM 640 C C . THR A 1 83 ? -10.008 -6.008 6.457 1.00 96.38 83 THR A C 1
ATOM 642 O O . THR A 1 83 ? -9.550 -7.020 5.929 1.00 96.38 83 THR A O 1
ATOM 645 N N . ALA A 1 84 ? -10.232 -4.885 5.770 1.00 94.19 84 ALA A N 1
ATOM 646 C CA . ALA A 1 84 ? -9.989 -4.774 4.336 1.00 94.19 84 ALA A CA 1
ATOM 647 C C . ALA A 1 84 ? -8.511 -4.996 3.985 1.00 94.19 84 ALA A C 1
ATOM 649 O O . ALA A 1 84 ? -8.216 -5.651 2.992 1.00 94.19 84 ALA A O 1
ATOM 650 N N . PHE A 1 85 ? -7.577 -4.489 4.799 1.00 95.38 85 PHE A N 1
ATOM 651 C CA . PHE A 1 85 ? -6.144 -4.709 4.610 1.00 95.38 85 PHE A CA 1
ATOM 652 C C . PHE A 1 85 ? -5.784 -6.186 4.773 1.00 95.38 85 PHE A C 1
ATOM 654 O O . PHE A 1 85 ? -5.023 -6.717 3.972 1.00 95.38 85 PHE A O 1
ATOM 661 N N . ALA A 1 86 ? -6.321 -6.864 5.790 1.00 95.56 86 ALA A N 1
ATOM 662 C CA . ALA A 1 86 ? -6.076 -8.290 5.971 1.00 95.56 86 ALA A CA 1
ATOM 663 C C . ALA A 1 86 ? -6.562 -9.083 4.749 1.00 95.56 86 ALA A C 1
ATOM 665 O O . ALA A 1 86 ? -5.736 -9.693 4.076 1.00 95.56 86 ALA A O 1
ATOM 666 N N . SER A 1 87 ? -7.847 -8.958 4.395 1.00 94.06 87 SER A N 1
ATOM 667 C CA . SER A 1 87 ? -8.448 -9.630 3.230 1.00 94.06 87 SER A CA 1
ATOM 668 C C . SER A 1 87 ? -7.683 -9.334 1.932 1.00 94.06 87 SER A C 1
ATOM 670 O O . SER A 1 87 ? -7.354 -10.244 1.168 1.00 94.06 87 SER A O 1
ATOM 672 N N . ALA A 1 88 ? -7.282 -8.075 1.726 1.00 91.94 88 ALA A N 1
ATOM 673 C CA . ALA A 1 88 ? -6.497 -7.649 0.572 1.00 91.94 88 ALA A CA 1
ATOM 674 C C . ALA A 1 88 ? -5.234 -8.488 0.342 1.00 91.94 88 ALA A C 1
ATOM 676 O O . ALA A 1 88 ? -4.957 -8.888 -0.787 1.00 91.94 88 ALA A O 1
ATOM 677 N N . PHE A 1 89 ? -4.475 -8.755 1.404 1.00 93.62 89 PHE A N 1
ATOM 678 C CA . PHE A 1 89 ? -3.207 -9.471 1.302 1.00 93.62 89 PHE A CA 1
ATOM 679 C C . PHE A 1 89 ? -3.344 -10.978 1.547 1.00 93.62 89 PHE A C 1
ATOM 681 O O . PHE A 1 89 ? -2.499 -11.724 1.044 1.00 93.62 89 PHE A O 1
ATOM 688 N N . SER A 1 90 ? -4.381 -11.430 2.268 1.00 94.44 90 SER A N 1
ATOM 689 C CA . SER A 1 90 ? -4.543 -12.837 2.661 1.00 94.44 90 SER A CA 1
ATOM 690 C C . SER A 1 90 ? -5.454 -13.661 1.759 1.00 94.44 90 SER A C 1
ATOM 692 O O . SER A 1 90 ? -5.323 -14.881 1.748 1.00 94.44 90 SER A O 1
ATOM 694 N N . GLU A 1 91 ? -6.377 -13.029 1.034 1.00 92.62 91 GLU A N 1
ATOM 695 C CA . GLU A 1 91 ? -7.423 -13.729 0.265 1.00 92.62 91 GLU A CA 1
ATOM 696 C C . GLU A 1 91 ? -7.275 -13.559 -1.252 1.00 92.62 91 GLU A C 1
ATOM 698 O O . GLU A 1 91 ? -7.968 -14.225 -2.015 1.00 92.62 91 GLU A O 1
ATOM 703 N N . ASN A 1 92 ? -6.387 -12.673 -1.712 1.00 89.38 92 ASN A N 1
ATOM 704 C CA . ASN A 1 92 ? -6.228 -12.378 -3.133 1.00 89.38 92 ASN A CA 1
ATOM 705 C C . ASN A 1 92 ? -4.969 -13.039 -3.695 1.00 89.38 92 ASN A C 1
ATOM 707 O O . ASN A 1 92 ? -3.858 -12.731 -3.266 1.00 89.38 92 ASN A O 1
ATOM 711 N N . ASP A 1 93 ? -5.130 -13.863 -4.732 1.00 90.69 93 ASP A N 1
ATOM 712 C CA . ASP A 1 93 ? -4.001 -14.490 -5.430 1.00 90.69 93 ASP A CA 1
ATOM 713 C C . ASP A 1 93 ? -3.129 -13.469 -6.166 1.00 90.69 93 ASP A C 1
ATOM 715 O O . ASP A 1 93 ? -1.910 -13.629 -6.252 1.00 90.69 93 ASP A O 1
ATOM 719 N N . ALA A 1 94 ? -3.739 -12.401 -6.684 1.00 90.62 94 ALA A N 1
ATOM 720 C CA . ALA A 1 94 ? -3.055 -11.385 -7.467 1.00 90.62 94 ALA A CA 1
ATOM 721 C C . ALA A 1 94 ? -3.327 -9.973 -6.940 1.00 90.62 94 ALA A C 1
ATOM 723 O O . ALA A 1 94 ? 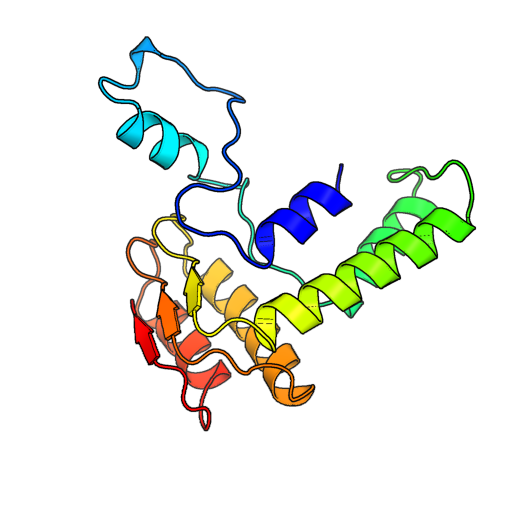-4.476 -9.560 -6.782 1.00 90.62 94 ALA A O 1
ATOM 724 N N . ILE A 1 95 ? -2.255 -9.200 -6.754 1.00 90.88 95 ILE A N 1
ATOM 725 C CA . ILE A 1 95 ? -2.320 -7.782 -6.386 1.00 90.88 95 ILE A CA 1
ATOM 726 C C . ILE A 1 95 ? -1.820 -6.927 -7.555 1.00 90.88 95 ILE A C 1
ATOM 728 O O . ILE A 1 95 ? -0.785 -7.204 -8.162 1.00 90.88 95 ILE A O 1
ATOM 732 N N . MET A 1 96 ? -2.578 -5.880 -7.884 1.00 89.31 96 MET A N 1
ATOM 733 C CA . MET A 1 96 ? -2.401 -5.077 -9.097 1.00 89.31 96 MET A CA 1
ATOM 734 C C . MET A 1 96 ? -2.004 -3.633 -8.745 1.00 89.31 96 MET A C 1
ATOM 736 O O . MET A 1 96 ? -2.854 -2.800 -8.404 1.00 89.31 96 MET A O 1
ATOM 740 N N . TYR A 1 97 ? -0.708 -3.340 -8.876 1.00 90.12 97 TYR A N 1
ATOM 741 C CA . TYR A 1 97 ? -0.090 -2.015 -8.730 1.00 90.12 97 TYR A CA 1
ATOM 742 C C . TYR A 1 97 ? 0.655 -1.576 -10.001 1.00 90.12 97 TYR A C 1
ATOM 744 O O . TYR A 1 97 ? 1.572 -0.764 -9.950 1.00 90.12 97 TYR A O 1
ATOM 752 N N . GLN A 1 98 ? 0.269 -2.117 -11.155 1.00 88.00 98 GLN A N 1
ATOM 753 C CA . GLN A 1 98 ? 0.838 -1.776 -12.457 1.00 88.00 98 GLN A CA 1
ATOM 754 C C . GLN A 1 98 ? 0.345 -0.409 -12.963 1.00 88.00 98 GLN A C 1
ATOM 756 O O . GLN A 1 98 ? -0.765 0.016 -12.634 1.00 88.00 98 GLN A O 1
ATOM 761 N N . THR A 1 99 ? 1.152 0.242 -13.804 1.00 85.50 99 THR A N 1
ATOM 762 C CA . THR A 1 99 ? 0.837 1.490 -14.523 1.00 85.50 99 THR A CA 1
ATOM 763 C C . THR A 1 99 ? 0.410 2.653 -13.619 1.00 85.50 99 THR A C 1
ATOM 765 O O . THR A 1 99 ? -0.506 3.395 -13.967 1.00 85.50 99 THR A O 1
ATOM 768 N N . LEU A 1 100 ? 1.033 2.804 -12.443 1.00 85.44 100 LEU A N 1
ATOM 769 C CA . LEU A 1 100 ? 0.720 3.879 -11.485 1.00 85.44 100 LEU A CA 1
ATOM 770 C C . LEU A 1 100 ? 1.728 5.034 -11.512 1.00 85.44 100 LEU A C 1
ATOM 772 O O . LEU A 1 100 ? 1.532 6.023 -10.806 1.00 85.44 100 LEU A O 1
ATOM 776 N N . LYS A 1 101 ? 2.789 4.925 -12.327 1.00 87.44 101 LYS A N 1
ATOM 777 C CA . LYS A 1 101 ? 3.866 5.929 -12.416 1.00 87.44 101 LYS A CA 1
ATOM 778 C C . LYS A 1 101 ? 4.540 6.190 -11.069 1.00 87.44 101 LYS A C 1
ATOM 780 O O . LYS A 1 101 ? 4.953 7.298 -10.747 1.00 87.44 101 LYS A O 1
ATOM 785 N N . TRP A 1 102 ? 4.618 5.146 -10.248 1.00 90.94 102 TRP A N 1
ATOM 786 C CA . TRP A 1 102 ? 5.284 5.203 -8.957 1.00 90.94 102 TRP A CA 1
ATOM 787 C C . TRP A 1 102 ? 6.807 5.281 -9.135 1.00 90.94 102 TRP A C 1
ATOM 789 O O . TRP A 1 102 ? 7.363 4.402 -9.797 1.00 90.94 102 TRP A O 1
ATOM 799 N N . PRO A 1 103 ? 7.481 6.291 -8.551 1.00 93.94 103 PRO A N 1
ATOM 800 C CA . PRO A 1 103 ? 8.940 6.331 -8.466 1.00 93.94 103 PRO A CA 1
ATOM 801 C C . PRO A 1 103 ? 9.458 5.391 -7.363 1.00 93.94 103 PRO A C 1
ATOM 803 O O . PRO A 1 103 ? 8.676 4.821 -6.598 1.00 93.94 103 PRO A O 1
ATOM 806 N N . ASP A 1 104 ? 10.783 5.296 -7.215 1.00 96.88 104 ASP A N 1
ATOM 807 C CA . ASP A 1 104 ? 11.438 4.440 -6.208 1.00 96.88 104 ASP A CA 1
ATOM 808 C C . ASP A 1 104 ? 10.934 4.648 -4.779 1.00 96.88 104 ASP A C 1
ATOM 810 O O . ASP A 1 104 ? 10.735 3.675 -4.056 1.00 96.88 104 ASP A O 1
ATOM 814 N N . SER A 1 105 ? 10.654 5.889 -4.374 1.00 95.88 105 SER A N 1
ATOM 815 C CA . SER A 1 105 ? 10.159 6.178 -3.020 1.00 95.88 105 SER A CA 1
ATOM 816 C C . SER A 1 105 ? 8.836 5.471 -2.711 1.00 95.88 105 SER A C 1
ATOM 818 O O . SER A 1 105 ? 8.611 5.026 -1.589 1.00 95.88 105 SER A O 1
ATOM 820 N N . ARG A 1 106 ? 7.970 5.286 -3.712 1.00 94.31 106 ARG A N 1
ATOM 821 C CA . ARG A 1 106 ? 6.719 4.533 -3.552 1.00 94.31 106 ARG A CA 1
ATOM 822 C C . ARG A 1 106 ? 6.959 3.027 -3.479 1.00 94.31 106 ARG A C 1
ATOM 824 O O . ARG A 1 106 ? 6.232 2.327 -2.784 1.00 94.31 106 ARG A O 1
ATOM 831 N N . PHE A 1 107 ? 7.988 2.516 -4.146 1.00 96.94 107 PHE A N 1
ATOM 832 C CA . PHE A 1 107 ? 8.382 1.113 -4.008 1.00 96.94 107 PHE A CA 1
ATOM 833 C C . PHE A 1 107 ? 8.977 0.837 -2.623 1.00 96.94 107 PHE A C 1
ATOM 835 O O . PHE A 1 107 ? 8.690 -0.199 -2.031 1.00 96.94 107 PHE A O 1
ATOM 842 N N . GLU A 1 108 ? 9.733 1.781 -2.064 1.00 97.75 108 GLU A N 1
ATOM 843 C CA . GLU A 1 108 ? 10.243 1.705 -0.691 1.00 97.75 108 GLU A CA 1
ATOM 844 C C . GLU A 1 108 ? 9.104 1.724 0.347 1.00 97.75 108 GLU A C 1
ATOM 846 O O . GLU A 1 108 ? 9.097 0.911 1.278 1.00 97.75 108 GLU A O 1
ATOM 851 N N . GLU A 1 109 ? 8.103 2.591 0.161 1.00 96.88 109 GLU A N 1
ATOM 852 C CA . GLU A 1 109 ? 6.870 2.588 0.963 1.00 96.88 109 GLU A CA 1
ATOM 853 C C . GLU A 1 109 ? 6.135 1.242 0.842 1.00 96.88 109 GLU A C 1
ATOM 855 O O . GLU A 1 109 ? 5.749 0.649 1.852 1.00 96.88 109 GLU A O 1
ATOM 860 N N . LEU A 1 110 ? 5.981 0.720 -0.382 1.00 96.50 110 LEU A N 1
ATOM 861 C CA . LEU A 1 110 ? 5.317 -0.563 -0.621 1.00 96.50 110 LEU A CA 1
ATOM 862 C C . LEU A 1 110 ? 6.079 -1.699 0.063 1.00 96.50 110 LEU A C 1
ATOM 864 O O . LEU A 1 110 ? 5.473 -2.545 0.716 1.00 96.50 110 LEU A O 1
ATOM 868 N N . ALA A 1 111 ? 7.406 -1.695 -0.018 1.00 98.25 111 ALA A N 1
ATOM 869 C CA . ALA A 1 111 ? 8.255 -2.667 0.653 1.00 98.25 111 ALA A CA 1
ATOM 870 C C . ALA A 1 111 ? 8.016 -2.688 2.174 1.00 98.25 111 ALA A C 1
ATOM 872 O O . ALA A 1 111 ? 7.987 -3.762 2.778 1.00 98.25 111 ALA A O 1
ATOM 873 N N . ALA A 1 112 ? 7.791 -1.532 2.808 1.00 98.12 112 ALA A N 1
ATOM 874 C CA . ALA A 1 112 ? 7.447 -1.473 4.230 1.00 98.12 112 ALA A CA 1
ATOM 875 C C . ALA A 1 112 ? 6.080 -2.117 4.528 1.00 98.12 112 ALA A C 1
ATOM 877 O O . ALA A 1 112 ? 5.955 -2.886 5.483 1.00 98.12 112 ALA A O 1
ATOM 878 N N . VAL A 1 113 ? 5.077 -1.871 3.680 1.00 97.50 113 VAL A N 1
ATOM 879 C CA . VAL A 1 113 ? 3.748 -2.501 3.780 1.00 97.50 113 VAL A CA 1
ATOM 880 C C . VAL A 1 113 ? 3.837 -4.020 3.627 1.00 97.50 113 VAL A C 1
ATOM 882 O O . VAL A 1 113 ? 3.195 -4.759 4.374 1.00 97.50 113 VAL A O 1
ATOM 885 N N . LEU A 1 114 ? 4.652 -4.499 2.687 1.00 97.69 114 LEU A N 1
ATOM 886 C CA . LEU A 1 114 ? 4.828 -5.929 2.434 1.00 97.69 114 LEU A CA 1
ATOM 887 C C . LEU A 1 114 ? 5.559 -6.627 3.580 1.00 97.69 114 LEU A C 1
ATOM 889 O O . LEU A 1 114 ? 5.134 -7.708 3.988 1.00 97.69 114 LEU A O 1
ATOM 893 N N . ARG A 1 115 ? 6.585 -5.993 4.166 1.00 98.25 115 ARG A N 1
ATOM 894 C CA . ARG A 1 115 ? 7.227 -6.500 5.390 1.00 98.25 115 ARG A CA 1
ATOM 895 C C . ARG A 1 115 ? 6.218 -6.640 6.525 1.00 98.25 115 ARG A C 1
ATOM 897 O O . ARG A 1 115 ? 6.133 -7.715 7.111 1.00 98.25 115 ARG A O 1
ATOM 904 N N . TYR A 1 116 ? 5.391 -5.617 6.746 1.00 98.12 116 TYR A N 1
ATOM 905 C CA . TYR A 1 116 ? 4.319 -5.674 7.740 1.00 98.12 116 TYR A CA 1
ATOM 906 C C . TYR A 1 116 ? 3.363 -6.847 7.485 1.00 98.12 116 TYR A C 1
ATOM 908 O O . TYR A 1 116 ? 3.107 -7.654 8.376 1.00 98.12 116 TYR A O 1
ATOM 916 N N . ALA A 1 117 ? 2.852 -6.983 6.257 1.00 97.00 117 ALA A N 1
ATOM 917 C CA . ALA A 1 117 ? 1.929 -8.060 5.905 1.00 97.00 117 ALA A CA 1
ATOM 918 C C . ALA A 1 117 ? 2.570 -9.453 6.073 1.00 97.00 117 ALA A C 1
ATOM 920 O O . ALA A 1 117 ? 1.913 -10.387 6.541 1.00 97.00 117 ALA A O 1
ATOM 921 N N . ARG A 1 118 ? 3.860 -9.590 5.739 1.00 97.12 118 ARG A N 1
ATOM 922 C CA . ARG A 1 118 ? 4.640 -10.822 5.931 1.00 97.12 118 ARG A CA 1
ATOM 923 C C . ARG A 1 118 ? 4.795 -11.161 7.412 1.00 97.12 118 ARG A C 1
ATOM 925 O O . ARG A 1 118 ? 4.511 -12.288 7.800 1.00 97.12 118 ARG A O 1
ATOM 932 N N . GLU A 1 119 ? 5.194 -10.195 8.236 1.00 97.12 119 GLU A N 1
ATOM 933 C CA . GLU A 1 119 ? 5.372 -10.358 9.688 1.00 97.12 119 GLU A CA 1
ATOM 934 C C . GLU A 1 119 ? 4.061 -10.705 10.402 1.00 97.12 119 GLU A C 1
ATOM 936 O O . GLU A 1 119 ? 4.054 -11.487 11.349 1.00 97.12 119 GLU A O 1
ATOM 941 N N . LYS A 1 120 ? 2.933 -10.176 9.916 1.00 97.06 120 LYS A N 1
ATOM 942 C CA . LYS A 1 120 ? 1.591 -10.543 10.393 1.00 97.06 120 LYS A CA 1
ATOM 943 C C . LYS A 1 120 ? 1.081 -11.873 9.828 1.00 97.06 120 LYS A C 1
ATOM 945 O O . LYS A 1 120 ? -0.015 -12.293 10.184 1.00 97.06 120 LYS A O 1
ATOM 950 N N . GLY A 1 121 ? 1.836 -12.531 8.946 1.00 96.19 121 GLY A N 1
ATOM 951 C CA . GLY A 1 121 ? 1.457 -13.807 8.338 1.00 96.19 121 GLY A CA 1
ATOM 952 C C . GLY A 1 121 ? 0.283 -13.722 7.357 1.00 96.19 121 GLY A C 1
ATOM 953 O O . GLY A 1 121 ? -0.255 -14.762 6.979 1.00 96.19 121 GLY A O 1
ATOM 954 N N . ILE A 1 122 ? -0.100 -12.514 6.934 1.00 96.25 122 ILE A N 1
ATOM 955 C CA . ILE A 1 122 ? -1.247 -12.252 6.051 1.00 96.25 122 ILE A CA 1
ATOM 956 C C . ILE A 1 122 ? -0.843 -12.030 4.596 1.00 96.25 122 ILE A C 1
ATOM 958 O O . ILE A 1 122 ? -1.717 -11.920 3.757 1.00 96.25 122 ILE A O 1
ATOM 962 N N . LEU A 1 123 ? 0.448 -11.970 4.269 1.00 96.00 123 LEU A N 1
ATOM 963 C CA . LEU A 1 123 ? 0.907 -11.867 2.884 1.00 96.00 123 LEU A CA 1
ATOM 964 C C . LEU A 1 123 ? 0.804 -13.238 2.187 1.00 96.00 123 LEU A C 1
ATOM 966 O O . LEU A 1 123 ? 1.700 -14.070 2.335 1.00 96.00 123 LEU A O 1
ATOM 970 N N . LYS A 1 124 ? -0.310 -13.489 1.484 1.00 94.88 124 LYS A N 1
ATOM 971 C CA . LYS A 1 124 ? -0.634 -14.778 0.837 1.00 94.88 124 LYS A CA 1
ATOM 972 C C . LYS A 1 124 ? -0.762 -14.719 -0.682 1.00 94.88 124 LYS A C 1
ATOM 974 O O . LYS A 1 124 ? -0.906 -15.772 -1.297 1.00 94.88 124 LYS A O 1
ATOM 979 N N . CYS A 1 125 ? -0.702 -13.534 -1.289 1.00 92.38 125 CYS A N 1
ATOM 980 C CA . CYS A 1 125 ? -0.755 -13.434 -2.743 1.00 92.38 125 CYS A CA 1
ATOM 981 C C . CYS A 1 125 ? 0.373 -14.240 -3.405 1.00 92.38 125 CYS A C 1
ATOM 983 O O . CYS A 1 125 ? 1.440 -14.456 -2.830 1.00 92.38 125 CYS A O 1
ATOM 985 N N . THR A 1 126 ? 0.130 -14.698 -4.628 1.00 94.38 126 THR A N 1
ATOM 986 C CA . THR A 1 126 ? 1.103 -15.449 -5.430 1.00 94.38 126 THR A CA 1
ATOM 987 C C . THR A 1 126 ? 1.678 -14.598 -6.553 1.00 94.38 126 THR A C 1
ATOM 989 O O . THR A 1 126 ? 2.770 -14.883 -7.039 1.00 94.38 126 THR A O 1
ATOM 992 N N . ILE A 1 127 ? 0.980 -13.535 -6.962 1.00 95.25 127 ILE A N 1
ATOM 993 C CA . ILE A 1 127 ? 1.402 -12.652 -8.050 1.00 95.25 127 ILE A CA 1
ATOM 994 C C . ILE A 1 127 ? 1.239 -11.190 -7.632 1.00 95.25 127 ILE A C 1
ATOM 996 O O . ILE A 1 127 ? 0.196 -10.779 -7.119 1.00 95.25 127 ILE A O 1
ATOM 1000 N N . MET A 1 128 ? 2.251 -10.372 -7.923 1.00 94.56 128 MET A N 1
ATOM 1001 C CA . MET A 1 128 ? 2.156 -8.919 -7.801 1.00 94.56 128 MET A CA 1
ATOM 1002 C C . MET A 1 128 ? 2.570 -8.239 -9.099 1.00 94.56 128 MET A C 1
ATOM 1004 O O . MET A 1 128 ? 3.705 -8.370 -9.552 1.00 94.56 128 MET A O 1
ATOM 1008 N N . HIS A 1 129 ? 1.648 -7.487 -9.693 1.00 94.25 129 HIS A N 1
ATOM 1009 C CA . HIS A 1 129 ? 1.914 -6.726 -10.905 1.00 94.25 129 HIS A CA 1
ATOM 1010 C C . HIS A 1 129 ? 2.373 -5.308 -10.565 1.00 94.25 129 HIS A C 1
ATOM 1012 O O . HIS A 1 129 ? 1.616 -4.544 -9.969 1.00 94.25 129 HIS A O 1
ATOM 1018 N N . LEU A 1 130 ? 3.592 -4.964 -10.975 1.00 93.81 130 LEU A N 1
ATOM 1019 C CA . LEU A 1 130 ? 4.276 -3.691 -10.721 1.00 93.81 130 LEU A CA 1
ATOM 1020 C C . LEU A 1 130 ? 4.799 -3.026 -12.006 1.00 93.81 130 LEU A C 1
ATOM 1022 O O . LEU A 1 130 ? 5.365 -1.936 -11.937 1.00 93.81 130 LEU A O 1
ATOM 1026 N N . TRP A 1 131 ? 4.592 -3.642 -13.169 1.00 92.50 131 TRP A N 1
ATOM 1027 C CA . TRP A 1 131 ? 5.034 -3.117 -14.458 1.00 92.50 131 TRP A CA 1
ATOM 1028 C C . TRP A 1 131 ? 4.388 -1.785 -14.829 1.00 92.50 131 TRP A C 1
ATOM 1030 O O . TRP A 1 131 ? 3.292 -1.446 -14.385 1.00 92.50 131 TRP A O 1
ATOM 1040 N N . GLY A 1 132 ? 5.072 -0.999 -15.660 1.00 88.94 132 GLY A N 1
ATOM 1041 C CA . GLY A 1 132 ? 4.593 0.319 -16.093 1.00 88.94 132 GLY A CA 1
ATOM 1042 C C . GLY A 1 132 ? 4.660 1.413 -15.018 1.00 88.94 132 GLY A C 1
ATOM 1043 O O . GLY A 1 132 ? 4.062 2.477 -15.197 1.00 88.94 132 GLY A O 1
ATOM 1044 N N . ASN A 1 133 ? 5.363 1.159 -13.913 1.00 91.69 133 ASN A N 1
ATOM 1045 C CA . ASN A 1 133 ? 5.805 2.189 -12.974 1.00 91.69 133 ASN A CA 1
ATOM 1046 C C . ASN A 1 133 ? 7.163 2.769 -13.386 1.00 91.69 133 ASN A C 1
ATOM 1048 O O . ASN A 1 133 ? 7.860 2.196 -14.218 1.00 91.69 133 ASN A O 1
ATOM 1052 N N . ASP A 1 134 ? 7.540 3.888 -12.772 1.00 93.44 134 ASP A N 1
ATOM 1053 C CA . ASP A 1 134 ? 8.758 4.636 -13.097 1.00 93.44 134 ASP A CA 1
ATOM 1054 C C . ASP A 1 134 ? 9.872 4.353 -12.063 1.00 93.44 134 ASP A C 1
ATOM 1056 O O . ASP A 1 134 ? 10.678 5.223 -11.731 1.00 93.44 134 ASP A O 1
ATOM 1060 N N . SER A 1 135 ? 9.892 3.136 -11.506 1.00 94.50 135 SER A N 1
ATOM 1061 C CA . SER A 1 135 ? 10.900 2.700 -10.537 1.00 94.50 135 SER A CA 1
ATOM 1062 C C . SER A 1 135 ? 12.143 2.154 -11.238 1.00 94.50 135 SER A C 1
ATOM 1064 O O . SER A 1 135 ? 12.063 1.396 -12.210 1.00 94.50 135 SER A O 1
ATOM 1066 N N . THR A 1 136 ? 13.300 2.535 -10.711 1.00 97.44 136 THR A N 1
ATOM 1067 C CA . THR A 1 136 ? 14.605 1.986 -11.068 1.00 97.44 136 THR A CA 1
ATOM 1068 C C . THR A 1 136 ? 14.858 0.672 -10.324 1.00 97.44 136 THR A C 1
ATOM 1070 O O . THR A 1 136 ? 14.043 0.211 -9.520 1.00 97.44 136 THR A O 1
ATOM 1073 N N . ASP A 1 137 ? 16.018 0.060 -10.550 1.00 98.06 137 ASP A N 1
ATOM 1074 C CA . ASP A 1 137 ? 16.406 -1.178 -9.866 1.00 98.06 137 ASP A CA 1
ATOM 1075 C C . ASP A 1 137 ? 16.480 -1.015 -8.342 1.00 98.06 137 ASP A C 1
ATOM 1077 O O . ASP A 1 137 ? 16.242 -1.977 -7.610 1.00 98.06 137 ASP A O 1
ATOM 1081 N N . LYS A 1 138 ? 16.716 0.207 -7.845 1.00 97.88 138 LYS A N 1
ATOM 1082 C CA . LYS A 1 138 ? 16.716 0.499 -6.409 1.00 97.88 138 LYS A CA 1
ATOM 1083 C C . LYS A 1 138 ? 15.358 0.190 -5.771 1.00 97.88 138 LYS A C 1
ATOM 1085 O O . LYS A 1 138 ? 15.298 -0.542 -4.782 1.00 97.88 138 LYS A O 1
ATOM 1090 N N . GLY A 1 139 ? 14.271 0.735 -6.322 1.00 97.88 139 GLY A N 1
ATOM 1091 C CA . GLY A 1 139 ? 12.929 0.506 -5.786 1.00 97.88 139 GLY A CA 1
ATOM 1092 C C . GLY A 1 139 ? 12.488 -0.949 -5.952 1.00 97.88 139 GLY A C 1
ATOM 1093 O O . GLY A 1 139 ? 11.954 -1.542 -5.013 1.00 97.88 139 GLY A O 1
ATOM 1094 N N . LYS A 1 140 ? 12.790 -1.568 -7.101 1.00 98.38 140 LYS A N 1
ATOM 1095 C CA . LYS A 1 140 ? 12.508 -2.995 -7.346 1.00 98.38 140 LYS A CA 1
ATOM 1096 C C . LYS A 1 140 ? 13.184 -3.899 -6.311 1.00 98.38 140 LYS A C 1
ATOM 1098 O O . LYS A 1 140 ? 12.497 -4.703 -5.682 1.00 98.38 140 LYS A O 1
ATOM 1103 N N . THR A 1 141 ? 14.472 -3.673 -6.040 1.00 98.56 141 THR A N 1
ATOM 1104 C CA . THR A 1 141 ? 15.243 -4.415 -5.024 1.00 98.56 141 THR A CA 1
ATOM 1105 C C . THR A 1 141 ? 14.610 -4.299 -3.634 1.00 98.56 141 THR A C 1
ATOM 1107 O O . THR A 1 141 ? 14.536 -5.277 -2.890 1.00 98.56 141 THR A O 1
ATOM 1110 N N . ALA A 1 142 ? 14.102 -3.116 -3.263 1.00 98.50 142 ALA A N 1
ATOM 1111 C CA . ALA A 1 142 ? 13.448 -2.928 -1.968 1.00 98.50 142 ALA A CA 1
ATOM 1112 C C . ALA A 1 142 ? 12.203 -3.819 -1.807 1.00 98.50 142 ALA A C 1
ATOM 1114 O O . ALA A 1 142 ? 11.971 -4.369 -0.725 1.00 98.50 142 ALA A O 1
ATOM 1115 N N . VAL A 1 143 ? 11.413 -3.972 -2.876 1.00 98.38 143 VAL A N 1
ATOM 1116 C CA . VAL A 1 143 ? 10.229 -4.843 -2.899 1.00 98.38 143 VAL A CA 1
ATOM 1117 C C . VAL A 1 143 ? 10.630 -6.319 -2.898 1.00 98.38 143 VAL A C 1
ATOM 1119 O O . VAL A 1 143 ? 10.050 -7.092 -2.135 1.00 98.38 143 VAL A O 1
ATOM 1122 N N . GLU A 1 144 ? 11.639 -6.706 -3.681 1.00 98.44 144 GLU A N 1
ATOM 1123 C CA . GLU A 1 144 ? 12.180 -8.075 -3.709 1.00 98.44 144 GLU A CA 1
ATOM 1124 C C . GLU A 1 144 ? 12.623 -8.541 -2.317 1.00 98.44 144 GLU A C 1
ATOM 1126 O O . GLU A 1 144 ? 12.193 -9.594 -1.840 1.00 98.44 144 GLU A O 1
ATOM 1131 N N . GLU A 1 145 ? 13.401 -7.726 -1.603 1.00 98.31 145 GLU A N 1
ATOM 1132 C CA . GLU A 1 145 ? 13.848 -8.059 -0.247 1.00 98.31 145 GLU A CA 1
ATOM 1133 C C . GLU A 1 145 ? 12.684 -8.104 0.763 1.00 98.31 145 GLU A C 1
ATOM 1135 O O . GLU A 1 145 ? 12.677 -8.928 1.686 1.00 98.31 145 GLU A O 1
ATOM 1140 N N . ALA A 1 146 ? 11.649 -7.273 0.582 1.00 98.19 146 ALA A N 1
ATOM 1141 C CA . ALA A 1 146 ? 10.461 -7.298 1.436 1.00 98.19 146 ALA A CA 1
ATOM 1142 C C . ALA A 1 146 ? 9.659 -8.604 1.323 1.00 98.19 146 ALA A C 1
ATOM 1144 O O . ALA A 1 146 ? 9.068 -9.038 2.314 1.00 98.19 146 ALA A O 1
ATOM 1145 N N . VAL A 1 147 ? 9.664 -9.242 0.150 1.00 97.56 147 VAL A N 1
ATOM 1146 C CA . VAL A 1 147 ? 8.946 -10.503 -0.104 1.00 97.56 147 VAL A CA 1
ATOM 1147 C C . VAL A 1 147 ? 9.863 -11.727 -0.114 1.00 97.56 147 VAL A C 1
ATOM 1149 O O . VAL A 1 147 ? 9.407 -12.842 -0.370 1.00 97.56 147 VAL A O 1
ATOM 1152 N N . LYS A 1 148 ? 11.149 -11.561 0.198 1.00 96.94 148 LYS A N 1
ATOM 1153 C CA . LYS A 1 148 ? 12.112 -12.662 0.281 1.00 96.94 148 LYS A CA 1
ATOM 1154 C C . LYS A 1 148 ? 11.617 -13.766 1.215 1.00 96.94 148 LYS A C 1
ATOM 1156 O O . LYS A 1 148 ? 11.127 -13.485 2.313 1.00 96.94 148 LYS A O 1
ATOM 1161 N N . GLY A 1 149 ? 11.739 -15.012 0.757 1.00 94.19 149 GLY A N 1
ATOM 1162 C CA . GLY A 1 149 ? 11.238 -16.199 1.457 1.00 94.19 149 GLY A CA 1
ATOM 1163 C C . GLY A 1 149 ? 9.740 -16.473 1.275 1.00 94.19 149 GLY A C 1
ATOM 1164 O O . GLY A 1 149 ? 9.233 -17.425 1.858 1.00 94.19 149 GLY A O 1
ATOM 1165 N N . THR A 1 150 ? 9.029 -15.669 0.479 1.00 95.31 150 THR A N 1
ATOM 1166 C CA . THR A 1 150 ? 7.644 -15.949 0.064 1.00 95.31 150 THR A CA 1
ATOM 1167 C C . THR A 1 150 ? 7.604 -16.593 -1.327 1.00 95.31 150 THR A C 1
ATOM 1169 O O . THR A 1 150 ? 8.612 -16.637 -2.030 1.00 95.31 150 THR A O 1
ATOM 1172 N N . SER A 1 151 ? 6.430 -17.070 -1.743 1.00 93.56 151 SER A N 1
ATOM 1173 C CA . SER A 1 151 ? 6.173 -17.598 -3.091 1.00 93.56 151 SER A CA 1
ATOM 1174 C C . SER A 1 151 ? 5.677 -16.536 -4.084 1.00 93.56 151 SER A C 1
ATOM 1176 O O . SER A 1 151 ? 5.114 -16.890 -5.120 1.00 93.56 151 SER A O 1
ATOM 1178 N N . ILE A 1 152 ? 5.815 -15.244 -3.766 1.00 96.50 152 ILE A N 1
ATOM 1179 C CA . ILE A 1 152 ? 5.297 -14.164 -4.611 1.00 96.50 152 ILE A CA 1
ATOM 1180 C C . ILE A 1 152 ? 6.136 -14.032 -5.882 1.00 96.50 152 ILE A C 1
ATOM 1182 O O . ILE A 1 152 ? 7.339 -13.787 -5.833 1.00 96.50 152 ILE A O 1
ATOM 1186 N N . ASN A 1 153 ? 5.468 -14.099 -7.029 1.00 97.50 153 ASN A N 1
ATOM 1187 C CA . ASN A 1 153 ? 6.013 -13.742 -8.329 1.00 97.50 153 ASN A CA 1
ATOM 1188 C C . ASN A 1 153 ? 5.799 -12.239 -8.594 1.00 97.50 153 ASN A C 1
ATOM 1190 O O . ASN A 1 153 ? 4.673 -11.793 -8.849 1.00 97.50 153 ASN A O 1
ATOM 1194 N N . LEU A 1 154 ? 6.883 -11.464 -8.521 1.00 97.69 154 LEU A N 1
ATOM 1195 C CA . LEU A 1 154 ? 6.898 -10.035 -8.833 1.00 97.69 154 LEU A CA 1
ATOM 1196 C C . LEU A 1 154 ? 7.016 -9.817 -10.348 1.00 97.69 154 LEU A C 1
ATOM 1198 O O . LEU A 1 154 ? 7.908 -10.356 -10.997 1.00 97.69 154 LEU A O 1
ATOM 1202 N N . ARG A 1 155 ? 6.133 -8.987 -10.913 1.00 96.69 155 ARG A N 1
ATOM 1203 C CA . ARG A 1 155 ? 6.134 -8.630 -12.340 1.00 96.69 155 ARG A CA 1
ATOM 1204 C C . ARG A 1 155 ? 6.409 -7.141 -12.517 1.00 96.69 155 ARG A C 1
ATOM 1206 O O . ARG A 1 155 ? 5.464 -6.350 -12.453 1.00 96.69 155 ARG A O 1
ATOM 1213 N N . PHE A 1 156 ? 7.677 -6.784 -12.700 1.00 95.00 156 PHE A N 1
ATOM 1214 C CA . PHE A 1 156 ? 8.143 -5.417 -12.969 1.00 95.00 156 PHE A CA 1
ATOM 1215 C C . PHE A 1 156 ? 8.051 -5.019 -14.442 1.00 95.00 156 PHE A C 1
ATOM 1217 O O . PHE A 1 156 ? 7.897 -5.916 -15.299 1.00 95.00 156 PHE A O 1
#

pLDDT: mean 88.6, std 11.13, range [52.97, 98.56]